Protein AF-A0AA44J976-F1 (afdb_monomer)

Organism: Agrobacterium tumefaciens (NCBI:txid358)

Foldseek 3Di:
DDPPPPCVLVVLLVQLVVLVVQLVVLVVVVVVDPDDDSPPSNVVSVVSNVVSLVCLQQAADPDPVSLVVSVVSVVVVCVVVVHDDDPVSVVSNCVSHVVVVDD

Secondary structure (DSSP, 8-state):
------HHHHHHHHHHHHHHHHHHHHHHHHHH-SS---TTHHHHHHHHHHHHHHHHHHPPPSSHHHHHHHHHHHHHHHHHHT----HHHHHHHHHHHGGGT--

Nearest PDB structures (foldseek):
  4k0d-assembly1_B  TM=5.620E-01  e=2.401E+00  Anaeromyxobacter dehalogenans 2CP-C
  4jed-assembly1_A-2  TM=6.161E-01  e=5.692E+00  Methylobacterium radiotolerans JCM 2831
  7n6g-assembly1_6B  TM=3.767E-01  e=8.039E+00  Chlamydomonas reinhardtii

Structure (mmCIF, N/CA/C/O backbone):
data_AF-A0AA44J976-F1
#
_entry.id   AF-A0AA44J976-F1
#
loop_
_atom_site.group_PDB
_atom_site.id
_atom_site.type_symbol
_atom_site.label_atom_id
_atom_site.label_alt_id
_atom_site.label_comp_id
_atom_site.label_asym_id
_atom_site.label_entity_id
_atom_site.label_seq_id
_atom_site.pdbx_PDB_ins_code
_atom_site.Cartn_x
_atom_site.Cartn_y
_atom_site.Cartn_z
_atom_site.occupancy
_atom_site.B_iso_or_equiv
_atom_site.auth_seq_id
_atom_site.auth_comp_id
_atom_site.auth_asym_id
_atom_site.auth_atom_id
_atom_site.pdbx_PDB_model_num
ATOM 1 N N . MET A 1 1 ? -8.168 -17.432 21.923 1.00 39.47 1 MET A N 1
ATOM 2 C CA . MET A 1 1 ? -7.389 -16.694 20.914 1.00 39.47 1 MET A CA 1
ATOM 3 C C . MET A 1 1 ? -8.226 -16.765 19.662 1.00 39.47 1 MET A C 1
ATOM 5 O O . MET A 1 1 ? -8.423 -17.872 19.185 1.00 39.47 1 MET A O 1
ATOM 9 N N . ASP A 1 2 ? -8.834 -15.658 19.247 1.00 40.97 2 ASP A N 1
ATOM 10 C CA . ASP A 1 2 ? -9.633 -15.648 18.021 1.00 40.97 2 ASP A CA 1
ATOM 11 C C . ASP A 1 2 ? -8.696 -15.682 16.813 1.00 40.97 2 ASP A C 1
ATOM 13 O O . ASP A 1 2 ? -7.912 -14.758 16.595 1.00 40.97 2 ASP A O 1
ATOM 17 N N . ASP A 1 3 ? -8.807 -16.764 16.044 1.00 44.75 3 ASP A N 1
ATOM 18 C CA . ASP A 1 3 ? -8.148 -17.065 14.764 1.00 44.75 3 ASP A CA 1
ATOM 19 C C . ASP A 1 3 ? -8.619 -16.150 13.611 1.00 44.75 3 ASP A C 1
ATOM 21 O O . ASP A 1 3 ? -8.717 -16.553 12.455 1.00 44.75 3 ASP A O 1
ATOM 25 N N . SER A 1 4 ? -8.922 -14.886 13.899 1.00 49.31 4 SER A N 1
ATOM 26 C CA . SER A 1 4 ? -9.353 -13.909 12.898 1.00 49.31 4 SER A CA 1
ATOM 27 C C . SER A 1 4 ? -8.216 -12.953 12.542 1.00 49.31 4 SER A C 1
ATOM 29 O O . SER A 1 4 ? -8.416 -11.742 12.469 1.00 49.31 4 SER A O 1
ATOM 31 N N . PHE A 1 5 ? -7.003 -13.469 12.312 1.00 56.22 5 PHE A N 1
ATOM 32 C CA . PHE A 1 5 ? -6.069 -12.724 11.469 1.00 56.22 5 PHE A CA 1
ATOM 33 C C . PHE A 1 5 ? -6.594 -12.867 10.042 1.00 56.22 5 PHE A C 1
ATOM 35 O O . PHE A 1 5 ? -6.311 -13.847 9.349 1.00 56.22 5 PHE A O 1
ATOM 42 N N . ASN A 1 6 ? -7.475 -11.953 9.646 1.00 61.59 6 ASN A N 1
ATOM 43 C CA . ASN A 1 6 ? -8.206 -12.045 8.403 1.00 61.59 6 ASN A CA 1
ATOM 44 C C . ASN A 1 6 ? -7.166 -12.008 7.271 1.00 61.59 6 ASN A C 1
ATOM 46 O O . ASN A 1 6 ? -6.431 -11.034 7.093 1.00 61.59 6 ASN A O 1
ATOM 50 N N . GLY A 1 7 ? -7.054 -13.094 6.496 1.00 73.75 7 GLY A N 1
ATOM 51 C CA . GLY A 1 7 ? -6.013 -13.258 5.467 1.00 73.75 7 GLY A CA 1
ATOM 52 C C . GLY A 1 7 ? -6.049 -12.201 4.351 1.00 73.75 7 GLY A C 1
ATOM 53 O O . GLY A 1 7 ? -5.198 -12.200 3.464 1.00 73.75 7 GLY A O 1
ATOM 54 N N . ALA A 1 8 ? -7.029 -11.294 4.373 1.00 84.75 8 ALA A N 1
ATOM 55 C CA . ALA A 1 8 ? -7.129 -10.148 3.485 1.00 84.75 8 ALA A CA 1
ATOM 56 C C . ALA A 1 8 ? -5.881 -9.255 3.534 1.00 84.75 8 ALA A C 1
ATOM 58 O O . ALA A 1 8 ? -5.315 -8.987 2.472 1.00 84.75 8 ALA A O 1
ATOM 59 N N . PHE A 1 9 ? -5.404 -8.868 4.725 1.00 90.25 9 PHE A N 1
ATOM 60 C CA . PHE A 1 9 ? -4.212 -8.021 4.826 1.00 90.25 9 PHE A CA 1
ATOM 61 C C . PHE A 1 9 ? -2.964 -8.726 4.290 1.00 90.25 9 PHE A C 1
ATOM 63 O O . PHE A 1 9 ? -2.219 -8.146 3.505 1.00 90.25 9 PHE A O 1
ATOM 70 N N . LEU A 1 10 ? -2.757 -9.996 4.660 1.00 90.56 10 LEU A N 1
ATOM 71 C CA . LEU A 1 10 ? -1.595 -10.767 4.203 1.00 90.56 10 LEU A CA 1
ATOM 72 C C . LEU A 1 10 ? -1.554 -10.880 2.680 1.00 90.56 10 LEU A C 1
ATOM 74 O O . LEU A 1 10 ? -0.496 -10.677 2.097 1.00 90.56 10 LEU A O 1
ATOM 78 N N . ARG A 1 11 ? -2.700 -11.111 2.028 1.00 92.06 11 ARG A N 1
ATOM 79 C CA . ARG A 1 11 ? -2.786 -11.148 0.558 1.00 92.06 11 ARG A CA 1
ATOM 80 C C . ARG A 1 11 ? -2.433 -9.804 -0.083 1.00 92.06 11 ARG A C 1
ATOM 82 O O . ARG A 1 11 ? -1.743 -9.779 -1.100 1.00 92.06 11 ARG A O 1
ATOM 89 N N . LEU A 1 12 ? -2.871 -8.686 0.503 1.00 93.88 12 LEU A N 1
ATOM 90 C CA . LEU A 1 12 ? -2.492 -7.349 0.028 1.00 93.88 12 LEU A CA 1
ATOM 91 C C . LEU A 1 12 ? -0.988 -7.101 0.209 1.00 93.88 12 LEU A C 1
ATOM 93 O O . LEU A 1 12 ? -0.318 -6.643 -0.717 1.00 93.88 12 LEU A O 1
ATOM 97 N N . ALA A 1 13 ? -0.447 -7.451 1.377 1.00 94.94 13 ALA A N 1
ATOM 98 C CA . ALA A 1 13 ? 0.966 -7.299 1.704 1.00 94.94 13 ALA A CA 1
ATOM 99 C C . ALA A 1 13 ? 1.865 -8.166 0.806 1.00 94.94 13 ALA A C 1
ATOM 101 O O . ALA A 1 13 ? 2.915 -7.707 0.350 1.00 94.94 13 ALA A O 1
ATOM 102 N N . GLU A 1 14 ? 1.437 -9.392 0.507 1.00 94.69 14 GLU A N 1
ATOM 103 C CA . GLU A 1 14 ? 2.095 -10.308 -0.425 1.00 94.69 14 GLU A CA 1
ATOM 104 C C . GLU A 1 14 ? 2.075 -9.744 -1.851 1.00 94.69 14 GLU A C 1
ATOM 106 O O . GLU A 1 14 ? 3.129 -9.611 -2.477 1.00 94.69 14 GLU A O 1
ATOM 111 N N . SER A 1 15 ? 0.908 -9.311 -2.341 1.00 94.38 15 SER A N 1
ATOM 112 C CA . SER A 1 15 ? 0.781 -8.694 -3.667 1.00 94.38 15 SER A CA 1
ATOM 113 C C . SER A 1 15 ? 1.683 -7.466 -3.820 1.00 94.38 15 SER A C 1
ATOM 115 O O . SER A 1 15 ? 2.332 -7.293 -4.854 1.00 94.38 15 SER A O 1
ATOM 117 N N . HIS A 1 16 ? 1.744 -6.605 -2.804 1.00 96.75 16 HIS A N 1
ATOM 118 C CA . HIS A 1 16 ? 2.621 -5.439 -2.820 1.00 96.75 16 HIS A CA 1
ATOM 119 C C . HIS A 1 16 ? 4.103 -5.834 -2.755 1.00 96.75 16 HIS A C 1
ATOM 121 O O . HIS A 1 16 ? 4.911 -5.297 -3.512 1.00 96.75 16 HIS A O 1
ATOM 127 N N . ALA A 1 17 ? 4.471 -6.822 -1.933 1.00 95.88 17 ALA A N 1
ATOM 128 C CA . ALA A 1 17 ? 5.845 -7.321 -1.860 1.00 95.88 17 ALA A CA 1
ATOM 129 C C . ALA A 1 17 ? 6.320 -7.897 -3.206 1.00 95.88 17 ALA A C 1
ATOM 131 O O . ALA A 1 17 ? 7.453 -7.636 -3.625 1.00 95.88 17 ALA A O 1
ATOM 132 N N . HIS A 1 18 ? 5.450 -8.614 -3.925 1.00 95.81 18 HIS A N 1
ATOM 133 C CA . HIS A 1 18 ? 5.732 -9.079 -5.283 1.00 95.81 18 HIS A CA 1
ATOM 134 C C . HIS A 1 18 ? 5.975 -7.920 -6.253 1.00 95.81 18 HIS A C 1
ATOM 136 O O . HIS A 1 18 ? 6.976 -7.942 -6.971 1.00 95.81 18 HIS A O 1
ATOM 142 N N . ALA A 1 19 ? 5.128 -6.885 -6.236 1.00 95.69 19 ALA A N 1
ATOM 143 C CA . ALA A 1 19 ? 5.301 -5.706 -7.088 1.00 95.69 19 ALA A CA 1
ATOM 144 C C . ALA A 1 19 ? 6.612 -4.953 -6.786 1.00 95.69 19 ALA A C 1
ATOM 146 O O . ALA A 1 19 ? 7.341 -4.564 -7.701 1.00 95.69 19 ALA A O 1
ATOM 147 N N . VAL A 1 20 ? 6.970 -4.807 -5.505 1.00 95.56 20 VAL A N 1
ATOM 148 C CA . VAL A 1 20 ? 8.248 -4.209 -5.080 1.00 95.56 20 VAL A CA 1
ATOM 149 C C . VAL A 1 20 ? 9.439 -5.046 -5.557 1.00 95.56 20 VAL A C 1
ATOM 151 O O . VAL A 1 20 ? 10.438 -4.493 -6.028 1.00 95.56 20 VAL A O 1
ATOM 154 N N . SER A 1 21 ? 9.344 -6.375 -5.466 1.00 94.06 21 SER A N 1
ATOM 155 C CA . SER A 1 21 ? 10.383 -7.294 -5.941 1.00 94.06 21 SER A CA 1
ATOM 156 C C . SER A 1 21 ? 10.567 -7.211 -7.461 1.00 94.06 21 SER A C 1
ATOM 158 O O . SER A 1 21 ? 11.694 -7.047 -7.933 1.00 94.06 21 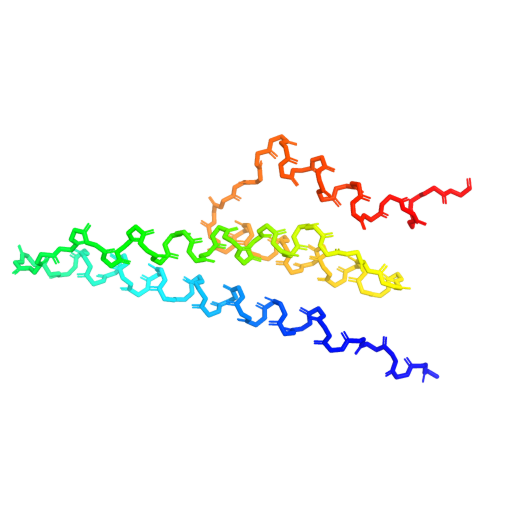SER A O 1
ATOM 160 N N . GLU A 1 22 ? 9.471 -7.222 -8.228 1.00 92.12 22 GLU A N 1
ATOM 161 C CA . GLU A 1 22 ? 9.477 -7.041 -9.687 1.00 92.12 22 GLU A CA 1
ATOM 162 C C . GLU A 1 22 ? 10.160 -5.717 -10.068 1.00 92.12 22 GLU A C 1
ATOM 164 O O . GLU A 1 22 ? 11.087 -5.693 -10.883 1.00 92.12 22 GLU A O 1
ATOM 169 N N . LEU A 1 23 ? 9.785 -4.618 -9.405 1.00 91.56 23 LEU A N 1
ATOM 170 C CA . LEU A 1 23 ? 10.373 -3.300 -9.635 1.00 91.56 23 LEU A CA 1
ATOM 171 C C . LEU A 1 23 ? 11.877 -3.274 -9.322 1.00 91.56 23 LEU A C 1
ATOM 173 O O . LEU A 1 23 ? 12.663 -2.673 -10.061 1.00 91.56 23 LEU A O 1
ATOM 177 N N . LYS A 1 24 ? 12.303 -3.933 -8.238 1.00 91.19 24 LYS A N 1
ATOM 178 C CA . LYS A 1 24 ? 13.720 -4.056 -7.869 1.00 91.19 24 LYS A CA 1
ATOM 179 C C . LYS A 1 24 ? 14.504 -4.822 -8.934 1.00 91.19 24 LYS A C 1
ATOM 181 O O . LYS A 1 24 ? 15.574 -4.361 -9.335 1.00 91.19 24 LYS A O 1
ATOM 186 N N . MET A 1 25 ? 13.962 -5.938 -9.418 1.00 89.69 25 MET A N 1
ATOM 187 C CA . MET A 1 25 ? 14.576 -6.747 -10.472 1.00 89.69 25 MET A CA 1
ATOM 188 C C . MET A 1 25 ? 14.717 -5.959 -11.778 1.00 89.69 25 MET A C 1
ATOM 190 O O . MET A 1 25 ? 15.802 -5.938 -12.358 1.00 89.69 25 MET A O 1
ATOM 194 N N . LEU A 1 26 ? 13.674 -5.235 -12.198 1.00 88.12 26 LEU A N 1
ATOM 195 C CA . LEU A 1 26 ? 13.701 -4.404 -13.409 1.00 88.12 26 LEU A CA 1
ATOM 196 C C . LEU A 1 26 ? 14.686 -3.232 -13.308 1.00 88.12 26 LEU A C 1
ATOM 198 O O . LEU A 1 26 ? 15.368 -2.891 -14.274 1.00 88.12 26 LEU A O 1
ATOM 202 N N . ARG A 1 27 ? 14.812 -2.612 -12.130 1.00 86.00 27 ARG A N 1
ATOM 203 C CA . ARG A 1 27 ? 15.825 -1.569 -11.900 1.00 86.00 27 ARG A CA 1
ATOM 204 C C . ARG A 1 27 ? 17.239 -2.137 -11.992 1.00 86.00 27 ARG A C 1
ATOM 206 O O . ARG A 1 27 ? 18.103 -1.519 -12.608 1.00 86.00 27 ARG A O 1
ATOM 213 N N . GLN A 1 28 ? 17.477 -3.314 -11.416 1.00 85.81 28 GLN A N 1
ATOM 214 C CA . GLN A 1 28 ? 18.778 -3.982 -11.485 1.00 85.81 28 GLN A CA 1
ATOM 215 C C . GLN A 1 28 ? 19.122 -4.453 -12.901 1.00 85.81 28 GLN A C 1
ATOM 217 O O . GLN A 1 28 ? 20.277 -4.335 -13.307 1.00 85.81 28 GLN A O 1
ATOM 222 N N . SER A 1 29 ? 18.150 -4.955 -13.665 1.00 81.75 29 SER A N 1
ATOM 223 C CA . SER A 1 29 ? 18.372 -5.367 -15.052 1.00 81.75 2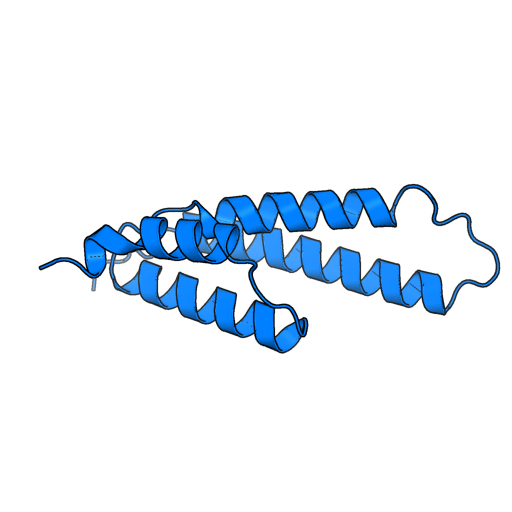9 SER A CA 1
ATOM 224 C C . SER A 1 29 ? 18.656 -4.170 -15.958 1.00 81.75 29 SER A C 1
ATOM 226 O O . SER A 1 29 ? 19.607 -4.236 -16.728 1.00 81.75 29 SER A O 1
ATOM 228 N N . LYS A 1 30 ? 17.946 -3.041 -15.802 1.00 73.50 30 LYS A N 1
ATOM 229 C CA . LYS A 1 30 ? 18.237 -1.788 -16.527 1.00 73.50 30 LYS A CA 1
ATOM 230 C C . LYS A 1 30 ? 19.643 -1.253 -16.241 1.00 73.50 30 LYS A C 1
ATOM 232 O O . LYS A 1 30 ? 20.286 -0.719 -17.133 1.00 73.50 30 LYS A O 1
ATOM 237 N N . LEU A 1 31 ? 20.137 -1.411 -15.012 1.00 66.50 31 LEU A N 1
ATOM 238 C CA . LEU A 1 31 ? 21.514 -1.043 -14.660 1.00 66.50 31 LEU A CA 1
ATOM 239 C C . LEU A 1 31 ? 22.564 -1.960 -15.312 1.00 66.50 31 LEU A C 1
ATOM 241 O O . LEU A 1 31 ? 23.711 -1.550 -15.465 1.00 66.50 31 LEU A O 1
ATOM 245 N N . ARG A 1 32 ? 22.197 -3.200 -15.666 1.00 68.94 32 ARG A N 1
ATOM 246 C CA . ARG A 1 32 ? 23.103 -4.211 -16.241 1.00 68.94 32 ARG A CA 1
ATOM 247 C C . ARG A 1 32 ? 23.018 -4.318 -17.766 1.00 68.94 32 ARG A C 1
ATOM 249 O O . ARG A 1 32 ? 24.006 -4.681 -18.396 1.00 68.94 32 ARG A O 1
ATOM 256 N N . ALA A 1 33 ? 21.861 -4.038 -18.358 1.00 64.12 33 ALA A N 1
ATOM 257 C CA . ALA A 1 33 ? 21.630 -4.136 -19.792 1.00 64.12 33 ALA A CA 1
ATOM 258 C C . ALA A 1 33 ? 22.006 -2.819 -20.483 1.00 64.12 33 ALA A C 1
ATOM 260 O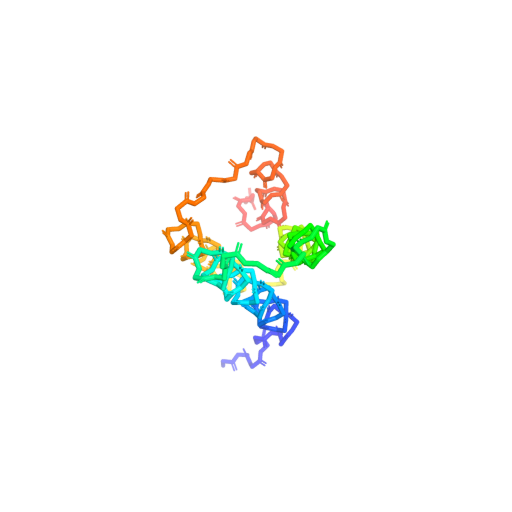 O . ALA A 1 33 ? 21.369 -1.793 -20.261 1.00 64.12 33 ALA A O 1
ATOM 261 N N . ARG A 1 34 ? 23.036 -2.856 -21.336 1.00 56.91 34 ARG A N 1
ATOM 262 C CA . ARG A 1 34 ? 23.471 -1.703 -22.142 1.00 56.91 34 ARG A CA 1
ATOM 263 C C . ARG A 1 34 ? 22.565 -1.444 -23.362 1.00 56.91 34 ARG A C 1
ATOM 265 O O . ARG A 1 34 ? 22.566 -0.321 -23.838 1.00 56.91 34 ARG A O 1
ATOM 272 N N . ASP A 1 35 ? 21.770 -2.434 -23.802 1.00 51.12 35 ASP A N 1
ATOM 273 C CA . ASP A 1 35 ? 21.103 -2.440 -25.125 1.00 51.12 35 ASP A CA 1
ATOM 274 C C . ASP A 1 35 ? 19.720 -3.146 -25.181 1.00 51.12 35 ASP A C 1
ATOM 276 O O . ASP A 1 35 ? 19.363 -3.758 -26.189 1.00 51.12 35 ASP A O 1
ATOM 280 N N . HIS A 1 36 ? 18.896 -3.109 -24.126 1.00 49.34 36 HIS A N 1
ATOM 281 C CA . HIS A 1 36 ? 17.508 -3.595 -24.242 1.00 49.34 36 HIS A CA 1
ATOM 282 C C . HIS A 1 36 ? 16.497 -2.508 -23.920 1.00 49.34 36 HIS A C 1
ATOM 284 O O . HIS A 1 36 ? 16.552 -1.929 -22.837 1.00 49.34 36 HIS A O 1
ATOM 290 N N . ASP A 1 37 ? 15.608 -2.247 -24.885 1.00 57.47 37 ASP A N 1
ATOM 291 C CA . ASP A 1 37 ? 14.570 -1.217 -24.860 1.00 57.47 37 ASP A CA 1
ATOM 292 C C . ASP A 1 37 ? 13.698 -1.360 -23.596 1.00 57.47 37 ASP A C 1
ATOM 294 O O . ASP A 1 37 ? 12.850 -2.253 -23.515 1.00 57.47 37 ASP A O 1
ATOM 298 N N . PRO A 1 38 ? 13.911 -0.521 -22.564 1.00 56.59 38 PRO A N 1
ATOM 299 C CA . PRO A 1 38 ? 13.259 -0.659 -21.271 1.00 56.59 38 PRO A CA 1
ATOM 300 C C . PRO A 1 38 ? 11.981 0.190 -21.180 1.00 56.59 38 PRO A C 1
ATOM 302 O O . PRO A 1 38 ? 11.474 0.414 -20.077 1.00 56.59 38 PRO A O 1
ATOM 305 N N . ASN A 1 39 ? 11.479 0.718 -22.303 1.00 62.72 39 ASN A N 1
ATOM 306 C CA . ASN A 1 39 ? 10.588 1.879 -22.287 1.00 62.72 39 ASN A CA 1
ATOM 307 C C . ASN A 1 39 ? 9.157 1.620 -21.789 1.00 62.72 39 ASN A C 1
ATOM 309 O O . ASN A 1 39 ? 8.471 2.581 -21.452 1.00 62.72 39 ASN A O 1
ATOM 313 N N . THR A 1 40 ? 8.705 0.367 -21.649 1.00 69.56 40 THR A N 1
ATOM 314 C CA . THR A 1 40 ? 7.330 0.071 -21.184 1.00 69.56 40 THR A CA 1
ATOM 315 C C . THR A 1 40 ? 7.242 -0.766 -19.906 1.00 69.56 40 THR A C 1
ATOM 317 O O . THR A 1 40 ? 6.319 -0.558 -19.118 1.00 69.56 40 THR A O 1
ATOM 320 N N . ALA A 1 41 ? 8.202 -1.654 -19.628 1.00 81.44 41 ALA A N 1
ATOM 321 C CA . ALA A 1 41 ? 8.124 -2.570 -18.483 1.00 81.44 41 ALA A CA 1
ATOM 322 C C . ALA A 1 41 ? 8.290 -1.866 -17.123 1.00 81.44 41 ALA A C 1
ATOM 324 O O . ALA A 1 41 ? 7.570 -2.159 -16.170 1.00 81.44 41 ALA A O 1
ATOM 325 N N . LEU A 1 42 ? 9.217 -0.906 -17.026 1.00 85.00 42 LEU A N 1
ATOM 326 C CA . LEU A 1 42 ? 9.489 -0.215 -15.763 1.00 85.00 42 LEU A CA 1
ATOM 327 C C . LEU A 1 42 ? 8.336 0.719 -15.334 1.00 85.00 42 LEU A C 1
ATOM 329 O O . LEU A 1 42 ? 7.944 0.643 -14.169 1.00 85.00 42 LEU A O 1
ATOM 333 N N . PRO A 1 43 ? 7.749 1.551 -16.224 1.00 88.94 43 PRO A N 1
ATOM 334 C CA . PRO A 1 43 ? 6.557 2.330 -15.883 1.00 88.94 43 PRO A CA 1
ATOM 335 C C . PRO A 1 43 ? 5.364 1.464 -15.459 1.00 88.94 43 PRO A C 1
ATOM 337 O O . PRO A 1 43 ? 4.659 1.811 -14.515 1.00 88.94 43 PRO A O 1
ATOM 340 N N . GLN A 1 44 ? 5.152 0.310 -16.102 1.00 89.31 44 GLN A N 1
ATOM 341 C CA . GLN A 1 44 ? 4.063 -0.602 -15.735 1.00 89.31 44 GLN A CA 1
ATOM 342 C C . GLN A 1 44 ? 4.265 -1.224 -14.350 1.00 89.31 44 GLN A C 1
ATOM 344 O O . GLN A 1 44 ? 3.323 -1.266 -13.559 1.00 89.31 44 GLN A O 1
ATOM 349 N N . ALA A 1 45 ? 5.482 -1.678 -14.037 1.00 90.75 45 ALA A N 1
ATOM 350 C CA . ALA A 1 45 ? 5.801 -2.217 -12.717 1.00 90.75 45 ALA A CA 1
ATOM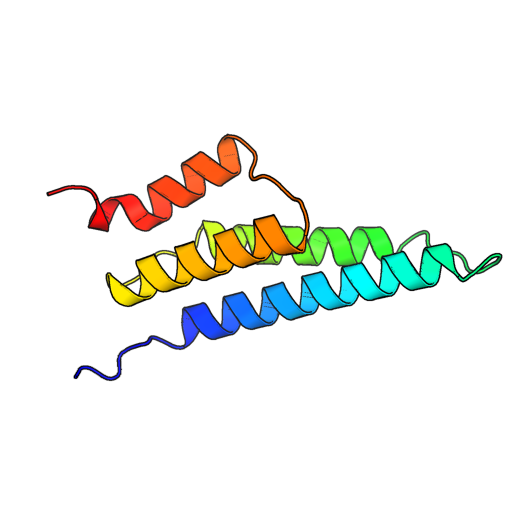 351 C C . ALA A 1 45 ? 5.655 -1.157 -11.615 1.00 90.75 45 ALA A C 1
ATOM 353 O O . ALA A 1 45 ? 5.141 -1.458 -10.540 1.00 90.75 45 ALA A O 1
ATOM 354 N N . LEU A 1 46 ? 6.039 0.095 -11.896 1.00 92.31 46 LEU A 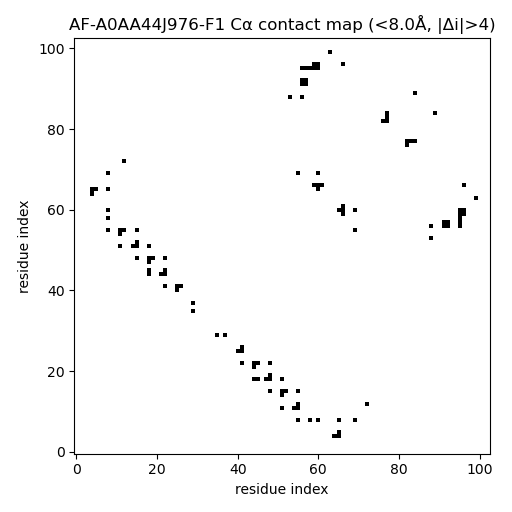N 1
ATOM 355 C CA . LEU A 1 46 ? 5.833 1.209 -10.971 1.00 92.31 46 LEU A CA 1
ATOM 356 C C . LEU A 1 46 ? 4.339 1.444 -10.707 1.00 92.31 46 LEU A C 1
ATOM 358 O O . LEU A 1 46 ? 3.927 1.457 -9.554 1.00 92.31 46 LEU A O 1
ATOM 362 N N . ALA A 1 47 ? 3.519 1.523 -11.758 1.00 93.19 47 ALA A N 1
ATOM 363 C CA . ALA A 1 47 ? 2.076 1.720 -11.616 1.00 93.19 47 ALA A CA 1
ATOM 364 C C . ALA A 1 47 ? 1.383 0.562 -10.869 1.00 93.19 47 ALA A C 1
ATOM 366 O O . ALA A 1 47 ? 0.398 0.769 -10.158 1.00 93.19 47 ALA A O 1
ATOM 367 N N . ARG A 1 48 ? 1.872 -0.679 -11.022 1.00 93.38 48 ARG A N 1
ATOM 368 C CA . ARG A 1 48 ? 1.386 -1.834 -10.245 1.00 93.38 48 ARG A CA 1
ATOM 369 C C . ARG A 1 48 ? 1.734 -1.705 -8.766 1.00 93.38 48 ARG A C 1
ATOM 371 O O . ARG A 1 48 ? 0.867 -1.953 -7.934 1.00 93.38 48 ARG A O 1
ATOM 378 N N . GLU A 1 49 ? 2.967 -1.314 -8.453 1.00 95.69 49 GLU A N 1
ATOM 379 C CA . GLU A 1 49 ? 3.407 -1.087 -7.075 1.00 95.69 49 GLU A CA 1
ATOM 380 C C . GLU A 1 49 ? 2.616 0.047 -6.419 1.00 95.69 49 GLU A C 1
ATOM 382 O O . GLU A 1 49 ? 2.090 -0.146 -5.330 1.00 95.69 49 GLU A O 1
ATOM 387 N N . GLU A 1 50 ? 2.433 1.176 -7.105 1.00 94.88 50 GLU A N 1
ATOM 388 C CA . GLU A 1 50 ? 1.624 2.301 -6.621 1.00 94.88 50 GLU A CA 1
ATOM 389 C C . GLU A 1 50 ? 0.175 1.895 -6.344 1.00 94.88 50 GLU A C 1
ATOM 391 O O . GLU A 1 50 ? -0.356 2.209 -5.282 1.00 94.88 50 GLU A O 1
ATOM 396 N N . ARG A 1 51 ? -0.451 1.126 -7.245 1.00 95.44 51 ARG A N 1
ATOM 397 C CA . ARG A 1 51 ? -1.815 0.623 -7.032 1.00 95.44 51 ARG A CA 1
ATOM 398 C C . ARG A 1 51 ? -1.900 -0.323 -5.833 1.00 95.44 51 ARG A C 1
ATOM 400 O O . ARG A 1 51 ? -2.841 -0.230 -5.051 1.00 95.44 51 ARG A O 1
ATOM 407 N N . ALA A 1 52 ? -0.938 -1.234 -5.686 1.00 95.31 52 ALA A N 1
ATOM 408 C CA . ALA A 1 52 ? -0.906 -2.160 -4.556 1.00 95.31 52 ALA A CA 1
ATOM 409 C C . ALA A 1 52 ? -0.643 -1.429 -3.227 1.00 95.31 52 ALA A C 1
ATOM 411 O O . ALA A 1 52 ? -1.232 -1.779 -2.205 1.00 95.31 52 ALA A O 1
ATOM 412 N N . ARG A 1 53 ? 0.197 -0.386 -3.245 1.00 96.06 53 ARG A N 1
ATOM 413 C CA . ARG A 1 53 ? 0.460 0.474 -2.089 1.00 96.06 53 ARG A CA 1
ATOM 414 C C . ARG A 1 53 ? -0.778 1.268 -1.683 1.00 96.06 53 ARG A C 1
ATOM 416 O O . ARG A 1 53 ? -1.107 1.272 -0.504 1.00 96.06 53 ARG A O 1
ATOM 423 N N . ALA A 1 54 ? -1.484 1.869 -2.640 1.00 95.88 54 ALA A N 1
ATOM 424 C CA . ALA A 1 54 ? -2.742 2.566 -2.380 1.00 95.88 54 ALA A CA 1
ATOM 425 C C . ALA A 1 54 ? -3.773 1.622 -1.743 1.00 95.88 54 ALA A C 1
ATOM 427 O O . ALA A 1 54 ? -4.317 1.930 -0.690 1.00 95.88 54 ALA A O 1
ATOM 428 N N . ALA A 1 55 ? -3.937 0.410 -2.288 1.00 95.50 55 ALA A N 1
ATOM 429 C CA . ALA A 1 55 ? -4.839 -0.589 -1.713 1.00 95.50 55 ALA A CA 1
ATOM 430 C C . ALA A 1 55 ? -4.469 -0.966 -0.266 1.00 95.50 55 ALA A C 1
ATOM 432 O O . ALA A 1 55 ? -5.351 -1.148 0.568 1.00 95.50 55 ALA A O 1
ATOM 433 N N . LEU A 1 56 ? -3.173 -1.061 0.057 1.00 95.25 56 LEU A N 1
ATOM 434 C CA . LEU A 1 56 ? -2.713 -1.271 1.432 1.00 95.25 56 LEU A CA 1
ATOM 435 C C . LEU A 1 56 ? -3.022 -0.080 2.341 1.00 95.25 56 LEU A C 1
ATOM 437 O O . LEU A 1 56 ? -3.453 -0.287 3.472 1.00 95.25 56 LEU A O 1
ATOM 441 N N . ILE A 1 57 ? -2.779 1.146 1.873 1.00 96.19 57 ILE A N 1
ATOM 442 C CA . ILE A 1 57 ? -3.024 2.382 2.627 1.00 96.19 57 ILE A CA 1
ATOM 443 C C . ILE A 1 57 ? -4.520 2.556 2.904 1.00 96.1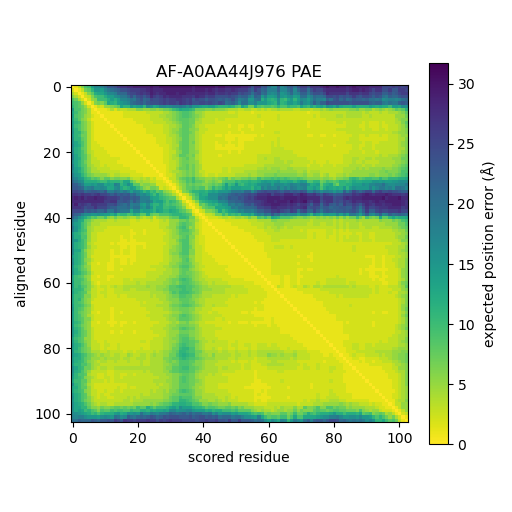9 57 ILE A C 1
ATOM 445 O O . ILE A 1 57 ? -4.886 2.817 4.043 1.00 96.19 57 ILE A O 1
ATOM 449 N N . GLU A 1 58 ? -5.383 2.314 1.923 1.00 95.81 58 GLU A N 1
ATOM 450 C CA . GLU A 1 58 ? -6.838 2.454 2.051 1.00 95.81 58 GLU A CA 1
ATOM 451 C C . GLU A 1 58 ? -7.486 1.327 2.868 1.00 95.81 58 GLU A C 1
ATOM 453 O O . GLU A 1 58 ? -8.549 1.520 3.464 1.00 95.81 58 GLU A O 1
ATOM 458 N N . TRP A 1 59 ? -6.868 0.141 2.908 1.00 95.38 59 TRP A N 1
ATOM 459 C CA . TRP A 1 59 ? -7.440 -1.020 3.586 1.00 95.38 59 TRP A CA 1
ATOM 460 C C . TRP A 1 59 ? -7.662 -0.754 5.078 1.00 95.38 59 TRP A C 1
ATOM 462 O O . TRP A 1 59 ? -6.725 -0.414 5.804 1.00 95.38 59 TRP A O 1
ATOM 472 N N . LYS A 1 60 ? -8.896 -0.943 5.546 1.00 94.69 60 LYS A N 1
ATOM 473 C CA . LYS A 1 60 ? -9.274 -0.720 6.942 1.00 94.69 60 LYS A CA 1
ATOM 474 C C . LYS A 1 60 ? -9.114 -2.016 7.743 1.00 94.69 60 LYS A C 1
ATOM 476 O O . LYS A 1 60 ? -9.720 -3.012 7.357 1.00 94.69 60 LYS A O 1
ATOM 481 N N . PRO A 1 61 ? -8.323 -2.012 8.828 1.00 92.94 61 PRO A N 1
ATOM 482 C CA . PRO A 1 61 ? -8.220 -3.155 9.718 1.00 92.94 61 PRO A CA 1
ATOM 483 C C . PRO A 1 61 ? -9.511 -3.371 10.509 1.00 92.94 61 PRO A C 1
ATOM 485 O O . PRO A 1 61 ? -10.134 -2.408 10.963 1.00 92.94 61 PRO A O 1
ATOM 488 N N . ASP A 1 62 ? -9.855 -4.638 10.735 1.00 90.94 62 ASP A N 1
ATOM 489 C CA . ASP A 1 62 ? -11.014 -5.046 11.539 1.00 90.94 62 ASP A CA 1
ATOM 490 C C . ASP A 1 62 ? -10.635 -5.257 13.015 1.00 90.94 62 ASP A C 1
ATOM 492 O O . ASP A 1 62 ? -11.495 -5.349 13.892 1.00 90.94 62 ASP A O 1
ATOM 496 N N . SER A 1 63 ? -9.333 -5.303 13.326 1.00 89.44 63 SER A N 1
ATOM 497 C CA . SER A 1 63 ? -8.825 -5.455 14.692 1.00 89.44 63 SER A CA 1
ATOM 498 C C . SER A 1 63 ? -7.566 -4.631 14.981 1.00 89.44 63 SER A C 1
ATOM 500 O O . SER A 1 63 ? 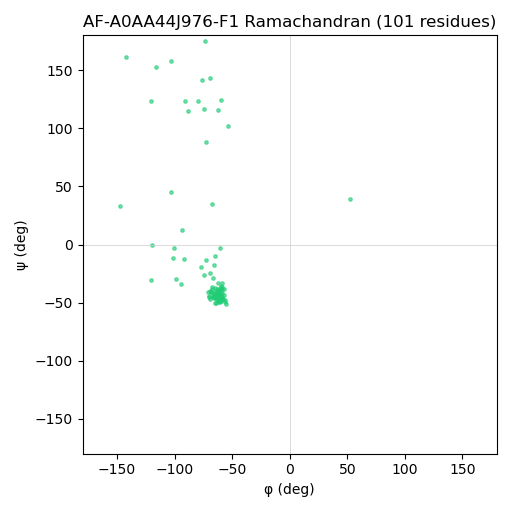-6.806 -4.262 14.084 1.00 89.44 63 SER A O 1
ATOM 502 N N . ASN A 1 64 ? -7.280 -4.421 16.271 1.00 89.38 64 ASN A N 1
ATOM 503 C CA . ASN A 1 64 ? -6.032 -3.792 16.724 1.00 89.38 64 ASN A CA 1
ATOM 504 C C . ASN A 1 64 ? -4.781 -4.539 16.232 1.00 89.38 64 ASN A C 1
ATOM 506 O O . ASN A 1 64 ? -3.782 -3.913 15.886 1.00 89.38 64 ASN A O 1
ATOM 510 N N . ILE A 1 65 ? -4.828 -5.875 16.203 1.00 90.12 65 ILE A N 1
ATOM 511 C CA . ILE A 1 65 ? -3.711 -6.722 15.755 1.00 90.12 65 ILE A CA 1
ATOM 512 C C . ILE A 1 65 ? -3.425 -6.481 14.268 1.00 90.12 65 ILE A C 1
ATOM 514 O O . ILE A 1 65 ? -2.272 -6.346 13.852 1.00 90.12 65 ILE A O 1
ATOM 518 N N . GLU A 1 66 ? -4.474 -6.376 13.462 1.00 90.94 66 GLU A N 1
ATOM 519 C CA . GLU A 1 66 ? -4.360 -6.051 12.046 1.00 90.94 66 GLU A CA 1
ATOM 520 C C . GLU A 1 66 ? -3.848 -4.629 11.806 1.00 90.94 66 GLU A C 1
ATOM 522 O O . GLU A 1 66 ? -2.960 -4.437 10.974 1.00 90.94 66 GLU A O 1
ATOM 527 N N . ALA A 1 67 ? -4.331 -3.644 12.571 1.00 92.50 67 ALA A N 1
ATOM 528 C CA . ALA A 1 67 ? -3.843 -2.268 12.496 1.00 92.50 67 ALA A CA 1
ATOM 529 C C . ALA A 1 67 ? -2.339 -2.186 12.800 1.00 92.50 67 ALA A C 1
ATOM 531 O O . ALA A 1 67 ? -1.573 -1.580 12.047 1.00 92.50 67 ALA A O 1
ATOM 532 N N . GLN A 1 68 ? -1.893 -2.863 13.861 1.00 92.31 68 GLN A N 1
ATOM 533 C CA . GLN A 1 68 ? -0.477 -2.953 14.220 1.00 92.31 68 GLN A CA 1
ATOM 534 C C . GLN A 1 68 ? 0.348 -3.640 13.129 1.00 92.31 68 GLN A C 1
ATOM 536 O O . GLN A 1 68 ? 1.440 -3.179 12.794 1.00 92.31 68 GLN A O 1
ATOM 541 N N . THR A 1 69 ? -0.175 -4.714 12.535 1.00 93.31 69 THR A N 1
ATOM 542 C CA . THR A 1 69 ? 0.537 -5.455 11.487 1.00 93.31 69 THR A CA 1
ATOM 543 C C . THR A 1 69 ? 0.657 -4.644 10.200 1.00 93.31 69 THR A C 1
ATOM 545 O O . THR A 1 69 ? 1.730 -4.614 9.592 1.00 93.31 69 THR A O 1
ATOM 548 N N . LYS A 1 70 ? -0.399 -3.912 9.827 1.00 94.44 70 LYS A N 1
ATOM 549 C CA . LYS A 1 70 ? -0.376 -2.939 8.733 1.00 94.44 70 LYS A CA 1
ATOM 550 C C . LYS A 1 70 ? 0.715 -1.895 8.927 1.00 94.44 70 LYS A C 1
ATOM 552 O O . LYS A 1 70 ? 1.533 -1.694 8.028 1.00 94.44 70 LYS A O 1
ATOM 557 N N . LEU A 1 71 ? 0.758 -1.266 10.100 1.00 95.19 71 LEU A N 1
ATOM 558 C CA . LEU A 1 71 ? 1.769 -0.260 10.424 1.00 95.19 71 LEU A CA 1
ATOM 559 C C . LEU A 1 71 ? 3.185 -0.840 10.379 1.00 95.19 71 LEU A C 1
ATOM 561 O O . LEU A 1 71 ? 4.068 -0.249 9.757 1.00 95.19 71 LEU A O 1
ATOM 565 N N . LEU A 1 72 ? 3.401 -2.015 10.976 1.00 96.19 72 LEU A N 1
ATOM 566 C CA . LEU A 1 72 ? 4.708 -2.672 10.987 1.00 96.19 72 LEU A CA 1
ATOM 567 C C . LEU A 1 72 ? 5.196 -2.993 9.569 1.00 96.19 72 LEU A C 1
ATOM 569 O O . LEU A 1 72 ? 6.351 -2.725 9.232 1.00 96.19 72 LEU A O 1
ATOM 573 N N . TYR A 1 73 ? 4.311 -3.529 8.727 1.00 96.56 73 TYR A N 1
ATOM 574 C CA . TYR A 1 73 ? 4.615 -3.813 7.330 1.00 96.56 73 TYR A CA 1
ATOM 575 C C . TYR A 1 73 ? 4.977 -2.539 6.556 1.00 96.56 73 TYR A C 1
ATOM 577 O O . TYR A 1 73 ? 5.998 -2.510 5.867 1.00 96.56 73 TYR A O 1
ATOM 585 N N . LEU A 1 74 ? 4.174 -1.476 6.684 1.00 96.31 74 LEU A N 1
ATOM 586 C CA . LEU A 1 74 ? 4.419 -0.214 5.984 1.00 96.31 74 LEU A CA 1
ATOM 587 C C . LEU A 1 74 ? 5.744 0.418 6.418 1.00 96.31 74 LEU A C 1
ATOM 589 O O . LEU A 1 74 ? 6.533 0.815 5.563 1.00 96.31 74 LEU A O 1
ATOM 593 N N . VAL A 1 75 ? 6.050 0.431 7.718 1.00 96.75 75 VAL A N 1
ATOM 594 C CA . VAL A 1 75 ? 7.349 0.899 8.230 1.00 96.75 75 VAL A CA 1
ATOM 595 C C . VAL A 1 75 ? 8.499 0.081 7.638 1.00 96.75 75 VAL A C 1
ATOM 597 O O . VAL A 1 75 ? 9.477 0.653 7.149 1.00 96.75 75 VAL A O 1
ATOM 600 N N . HIS A 1 76 ? 8.382 -1.250 7.622 1.00 96.31 76 HIS A N 1
ATOM 601 C CA . HIS A 1 76 ? 9.392 -2.118 7.020 1.00 96.31 76 HIS A CA 1
ATOM 602 C C . HIS A 1 76 ? 9.600 -1.819 5.526 1.00 96.31 76 HIS A C 1
ATOM 604 O O . HIS A 1 76 ? 10.738 -1.721 5.056 1.00 96.31 76 HIS A O 1
ATOM 610 N N . TYR A 1 77 ? 8.516 -1.629 4.774 1.00 95.44 77 TYR A N 1
ATOM 611 C CA . TYR A 1 77 ? 8.566 -1.253 3.363 1.00 95.44 77 TYR A CA 1
ATOM 612 C C . TYR A 1 77 ? 9.275 0.095 3.145 1.00 95.44 77 TYR A C 1
ATOM 614 O O . TYR A 1 77 ? 10.191 0.177 2.322 1.00 95.44 77 TYR A O 1
ATOM 622 N N . LEU A 1 78 ? 8.904 1.138 3.891 1.00 95.44 78 LEU A N 1
ATOM 623 C CA . LEU A 1 78 ? 9.489 2.475 3.747 1.00 95.44 78 LEU A CA 1
ATOM 624 C C . LEU A 1 78 ? 10.998 2.459 4.018 1.00 95.44 78 LEU A C 1
ATOM 626 O O . LEU A 1 78 ? 11.779 2.983 3.222 1.00 95.44 78 LEU A O 1
ATOM 630 N N . ILE A 1 79 ? 11.425 1.771 5.081 1.00 95.81 79 ILE A N 1
ATOM 631 C CA . ILE A 1 79 ? 12.844 1.620 5.427 1.00 95.81 79 ILE A CA 1
ATOM 632 C C . ILE A 1 79 ? 13.589 0.813 4.354 1.00 95.81 79 ILE A C 1
ATOM 634 O O . ILE A 1 79 ? 14.631 1.251 3.859 1.00 95.81 79 ILE A O 1
ATOM 638 N N . SER A 1 80 ? 13.067 -0.354 3.963 1.00 93.12 80 SER A N 1
ATOM 639 C CA . SER A 1 80 ? 13.743 -1.261 3.020 1.00 93.12 80 SER A CA 1
ATOM 640 C C . SER A 1 80 ? 13.864 -0.685 1.608 1.00 93.12 80 SER A C 1
ATOM 642 O O . SER A 1 80 ? 14.819 -0.996 0.890 1.00 93.12 80 SER A O 1
ATOM 644 N N . THR A 1 81 ? 12.932 0.185 1.216 1.00 91.38 81 THR A N 1
ATOM 645 C CA . THR A 1 81 ? 12.931 0.847 -0.094 1.00 91.38 81 THR A CA 1
ATOM 646 C C . THR A 1 81 ? 13.465 2.277 -0.063 1.00 91.38 81 THR A C 1
ATOM 648 O O . THR A 1 81 ? 13.608 2.881 -1.127 1.00 91.38 81 THR A O 1
ATOM 651 N N . LYS A 1 82 ? 13.817 2.798 1.124 1.00 92.69 82 LYS A N 1
ATOM 652 C CA . LYS A 1 82 ? 14.226 4.194 1.354 1.00 92.69 82 LYS A CA 1
ATOM 653 C C . LYS A 1 82 ? 13.215 5.198 0.786 1.00 92.69 82 LYS A C 1
ATOM 655 O O . LYS A 1 82 ? 13.599 6.206 0.196 1.00 92.69 82 LYS A O 1
ATOM 660 N N . LYS A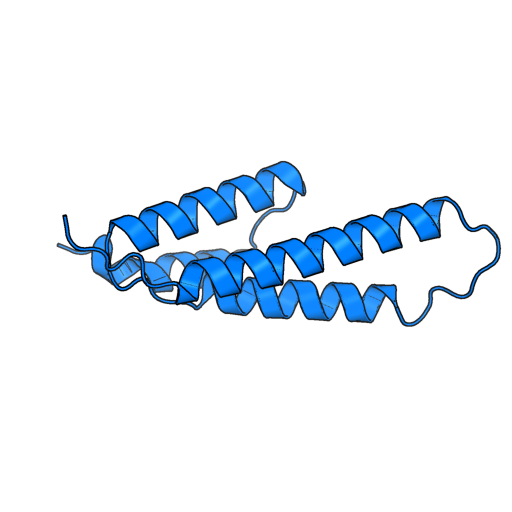 1 83 ? 11.927 4.888 0.922 1.00 90.75 83 LYS A N 1
ATOM 661 C CA . LYS A 1 83 ? 10.818 5.744 0.496 1.00 90.75 83 LYS A CA 1
ATOM 662 C C . LYS A 1 83 ? 10.189 6.439 1.700 1.00 90.75 83 LYS A C 1
ATOM 664 O O . LYS A 1 83 ? 10.284 5.966 2.828 1.00 90.75 83 LYS A O 1
ATOM 669 N N . SER A 1 84 ? 9.515 7.545 1.427 1.00 93.56 84 SER A N 1
ATOM 670 C CA . SER A 1 84 ? 8.605 8.225 2.346 1.00 93.56 84 SER A CA 1
ATOM 671 C C . SER A 1 84 ? 7.197 8.182 1.770 1.00 93.56 84 SER A C 1
ATOM 673 O O . SER A 1 84 ? 7.048 8.142 0.548 1.00 93.56 84 SER A O 1
ATOM 675 N N . LEU A 1 85 ? 6.192 8.220 2.641 1.00 93.06 85 LEU A N 1
ATOM 676 C CA . LEU A 1 85 ? 4.834 8.551 2.224 1.00 93.06 85 LEU A CA 1
ATOM 677 C C . LEU A 1 85 ? 4.745 10.057 2.003 1.00 93.06 85 LEU A C 1
ATOM 679 O O . LEU A 1 85 ? 5.359 10.829 2.750 1.00 93.06 85 LEU A O 1
ATOM 683 N N . ASP A 1 86 ? 4.008 10.472 0.982 1.00 94.94 86 ASP A N 1
ATOM 684 C CA . ASP A 1 86 ? 3.633 11.875 0.866 1.00 94.94 86 ASP A CA 1
ATOM 685 C C . ASP A 1 86 ? 2.545 12.249 1.891 1.00 94.94 86 ASP A C 1
ATOM 687 O O . ASP A 1 86 ? 2.056 11.421 2.664 1.00 94.94 86 ASP A O 1
ATOM 691 N N . ARG A 1 87 ? 2.194 13.538 1.941 1.00 96.06 87 ARG A N 1
ATOM 692 C CA . ARG A 1 87 ? 1.195 14.040 2.890 1.00 96.06 87 ARG A CA 1
ATOM 693 C C . ARG A 1 87 ? -0.158 13.345 2.720 1.00 96.06 87 ARG A C 1
ATOM 695 O O . ARG A 1 87 ? -0.783 13.020 3.722 1.00 96.06 87 ARG A O 1
ATOM 702 N N . LYS A 1 88 ? -0.591 13.132 1.478 1.00 96.31 88 LYS A N 1
ATOM 703 C CA . LYS A 1 88 ? -1.890 12.539 1.169 1.00 96.31 88 LYS A CA 1
ATOM 704 C C . LYS A 1 88 ? -1.901 11.063 1.565 1.00 96.31 88 LYS A C 1
ATOM 706 O O . LYS A 1 88 ? -2.808 10.635 2.262 1.00 96.31 88 LYS A O 1
ATOM 711 N N . GLU A 1 89 ? -0.861 10.319 1.194 1.00 95.69 89 GLU A N 1
ATOM 712 C CA . GLU A 1 89 ? -0.691 8.915 1.582 1.00 95.69 89 GLU A CA 1
ATOM 713 C C . GLU A 1 89 ? -0.658 8.745 3.112 1.00 95.69 89 GLU A C 1
ATOM 715 O O . GLU A 1 89 ? -1.179 7.766 3.644 1.00 95.69 89 GLU A O 1
ATOM 720 N N . MET A 1 90 ? -0.052 9.694 3.835 1.00 95.56 90 MET A N 1
ATOM 721 C CA . MET A 1 90 ? -0.039 9.686 5.298 1.00 95.56 90 MET A CA 1
ATOM 722 C C . MET A 1 90 ? -1.419 9.988 5.894 1.00 95.56 90 MET A C 1
ATOM 724 O O . MET A 1 90 ? -1.826 9.310 6.832 1.00 95.56 90 MET A O 1
ATOM 728 N N . GLU A 1 91 ? -2.137 10.982 5.366 1.00 96.12 91 GLU A N 1
ATOM 729 C CA . GLU A 1 91 ? -3.507 11.303 5.790 1.00 96.12 91 GLU A CA 1
ATOM 730 C C . GLU A 1 91 ? -4.436 10.095 5.570 1.00 96.12 91 GLU A C 1
ATOM 732 O O . GLU A 1 91 ? -5.076 9.640 6.513 1.00 96.12 91 GLU A O 1
ATOM 737 N N . GLU A 1 92 ? -4.399 9.475 4.387 1.00 97.06 92 GLU A N 1
ATOM 738 C CA . GLU A 1 92 ? -5.180 8.270 4.071 1.00 97.06 92 GLU A CA 1
ATOM 739 C C . GLU A 1 92 ? -4.815 7.080 4.974 1.00 97.06 92 GLU A C 1
ATOM 741 O O . GLU A 1 92 ? -5.692 6.338 5.427 1.00 97.06 92 GLU A O 1
ATOM 746 N N . LEU A 1 93 ? -3.525 6.906 5.289 1.00 95.94 93 LEU A N 1
ATOM 747 C CA . LEU A 1 93 ? -3.081 5.882 6.232 1.00 95.94 93 LEU A CA 1
ATOM 748 C C . LEU A 1 93 ? -3.663 6.127 7.625 1.00 95.94 93 LEU A C 1
ATOM 750 O O . LEU A 1 93 ? -4.176 5.187 8.233 1.00 95.94 93 LEU A O 1
ATOM 754 N N . MET A 1 94 ? -3.587 7.356 8.133 1.00 94.50 94 MET A N 1
ATOM 755 C CA . MET A 1 94 ? -4.108 7.694 9.457 1.00 94.50 94 MET A CA 1
ATOM 756 C C . MET A 1 94 ? -5.628 7.529 9.514 1.00 94.50 94 MET A C 1
ATOM 758 O O . MET A 1 94 ? -6.131 6.900 10.444 1.00 94.50 94 MET A O 1
ATOM 762 N N . ASP A 1 95 ? -6.344 7.978 8.485 1.00 95.12 95 ASP A N 1
ATOM 763 C CA . ASP A 1 95 ? -7.796 7.821 8.370 1.00 95.12 95 ASP A CA 1
ATOM 764 C C . ASP A 1 95 ? -8.211 6.345 8.347 1.00 95.12 95 ASP A C 1
ATOM 766 O O . ASP A 1 95 ? -9.211 5.956 8.953 1.00 95.12 95 ASP A O 1
ATOM 770 N N . SER A 1 96 ? -7.424 5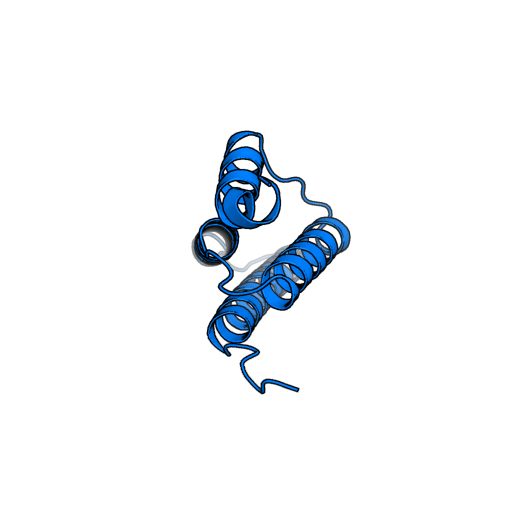.487 7.690 1.00 94.56 96 SER A N 1
ATOM 771 C CA . SER A 1 96 ? -7.714 4.051 7.610 1.00 94.56 96 SER A CA 1
ATOM 772 C C . SER A 1 96 ? -7.638 3.319 8.956 1.00 94.56 96 SER A C 1
ATOM 774 O O . SER A 1 96 ? -8.155 2.209 9.055 1.00 94.56 96 SER A O 1
ATOM 776 N N . ILE A 1 97 ? -6.990 3.908 9.969 1.00 93.50 97 ILE A N 1
ATOM 777 C CA . ILE A 1 97 ? -6.818 3.329 11.313 1.00 93.50 97 ILE A CA 1
ATOM 778 C C . ILE A 1 97 ? -7.431 4.192 12.426 1.00 93.50 97 ILE A C 1
ATOM 780 O O . ILE A 1 97 ? -7.338 3.818 13.597 1.00 93.50 97 ILE A O 1
ATOM 784 N N . ALA A 1 98 ? -8.036 5.337 12.094 1.00 90.69 98 ALA A N 1
ATOM 785 C CA . ALA A 1 98 ? -8.488 6.334 13.066 1.00 90.69 98 ALA A CA 1
ATOM 786 C C . ALA A 1 98 ? -9.499 5.767 14.075 1.00 90.69 98 ALA A C 1
ATOM 788 O O . ALA A 1 98 ? -9.450 6.101 15.259 1.00 90.69 98 ALA A O 1
ATOM 789 N N . HIS A 1 99 ? -10.336 4.817 13.646 1.00 85.25 99 HIS A N 1
ATOM 790 C CA . HIS A 1 99 ? -11.328 4.137 14.487 1.00 85.25 99 HIS A CA 1
ATOM 791 C C . HIS A 1 99 ? -10.735 3.284 15.619 1.00 85.25 99 HIS A C 1
ATOM 793 O O . HIS A 1 99 ? -11.481 2.832 16.482 1.00 85.25 99 HIS A O 1
ATOM 799 N N . PHE A 1 100 ? -9.416 3.066 15.642 1.00 81.12 100 PHE A N 1
ATOM 800 C CA . PHE A 1 100 ? -8.705 2.447 16.769 1.00 81.12 100 PHE A CA 1
ATOM 801 C C . PHE A 1 100 ? -7.974 3.454 17.667 1.00 81.12 100 PHE A C 1
ATOM 803 O O . PHE A 1 100 ? -7.494 3.084 18.740 1.00 81.12 100 PHE A O 1
ATOM 810 N N . VAL A 1 101 ? -7.846 4.707 17.228 1.00 71.19 101 VAL A N 1
ATOM 811 C CA . VAL A 1 101 ? -7.148 5.779 17.952 1.00 71.19 101 VAL A CA 1
ATOM 812 C C . VAL A 1 101 ? -8.131 6.606 18.783 1.00 71.19 101 VAL A C 1
ATOM 814 O O . VAL A 1 101 ? -7.785 7.055 19.876 1.00 71.19 101 VAL A O 1
ATOM 817 N N . GLU A 1 102 ? -9.355 6.780 18.290 1.00 62.16 102 GLU A N 1
ATOM 818 C CA . GLU A 1 102 ? -10.412 7.526 18.971 1.00 62.16 102 GLU A CA 1
ATOM 819 C C . GLU A 1 102 ? -11.074 6.666 20.067 1.00 62.16 102 GLU A C 1
ATOM 821 O O . GLU A 1 102 ? -11.538 5.554 19.814 1.00 62.16 102 GLU A O 1
ATOM 826 N N . LYS A 1 103 ? -11.074 7.176 21.305 1.00 53.06 103 LYS A N 1
ATOM 827 C CA . LYS A 1 103 ? -11.746 6.604 22.482 1.00 53.06 103 LYS A CA 1
ATOM 828 C C . LYS A 1 103 ? -12.896 7.493 22.923 1.00 53.06 103 LYS A C 1
ATOM 830 O O . LYS A 1 103 ? -12.679 8.725 22.946 1.00 53.06 103 LYS A O 1
#

Sequence (103 aa):
MDDSFNGAFLRLAESHAHAVSELKMLRQSKLRARDHDPNTALPQALAREERARAALIEWKPDSNIEAQTKLLYLVHYLISTKKSLDRKEMEELMDSIAHFVEK

Radius of gyration: 16.08 Å; Cα contacts (8 Å, |Δi|>4): 60; chains: 1; bounding box: 35×31×48 Å

Solvent-accessible surface area (backbone atoms only — not comparable to full-atom values): 5985 Å² total; per-residue (Å²): 133,84,88,70,77,61,64,65,60,57,52,44,54,48,54,26,50,51,28,50,48,53,41,51,51,51,54,54,47,60,75,69,48,93,84,65,92,61,85,59,63,56,64,50,33,48,54,49,26,52,52,35,47,50,53,54,34,60,49,63,57,93,44,73,68,47,44,51,48,52,51,53,52,50,53,52,49,28,64,78,68,73,50,80,76,52,73,65,58,46,51,44,36,50,62,29,48,39,85,78,71,67,128

Mean predicted aligned error: 6.49 Å

pLDDT: mean 85.85, std 14.92, range [39.47, 97.06]